Protein AF-A0A7J6Q1V1-F1 (afdb_monomer_lite)

Organism: Perkinsus olseni (NCBI:txid32597)

Foldseek 3Di:
DDWDWDADPNDIDTGDDDPQQLDDDQDPDPPPDGHDPVVSQVVLFVSLLVLVCVVCVPDDCVPPGDDDGRDRSQPPPVGDDDD

Radius of gyration: 15.2 Å; chains: 1; bounding box: 35×31×40 Å

pLDDT: mean 88.06, std 6.65, range [60.53, 98.12]

Sequence (83 aa):
DDSTWFIEDGEAHIILAKARKAELWPSCFEGQAQLDAFTQNELSKKLMLERFQEENPGFDFSGAEFNGSVPNAREFMDGVKYK

Structure (mmCIF, N/CA/C/O backbone):
data_AF-A0A7J6Q1V1-F1
#
_entry.id   AF-A0A7J6Q1V1-F1
#
loop_
_atom_site.group_PDB
_atom_site.id
_atom_site.type_symbol
_atom_site.label_atom_id
_atom_site.label_alt_id
_atom_site.label_comp_id
_atom_site.label_asym_id
_atom_site.label_entity_id
_atom_site.label_seq_id
_atom_site.pdbx_PDB_ins_code
_atom_site.Cartn_x
_atom_site.Cartn_y
_atom_site.Cartn_z
_atom_site.occupancy
_atom_site.B_iso_or_equiv
_atom_site.auth_seq_id
_atom_site.auth_comp_id
_at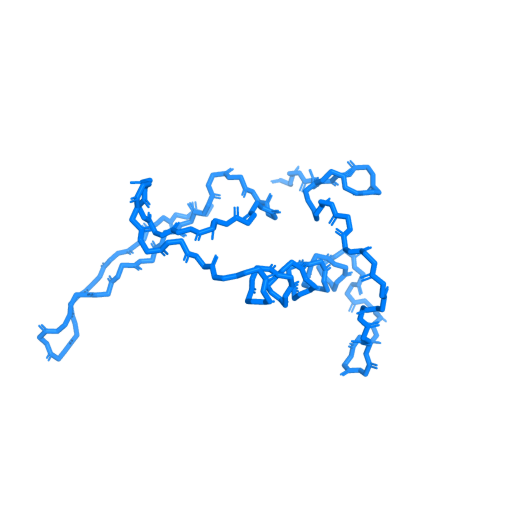om_site.auth_asym_id
_atom_site.auth_atom_id
_atom_site.pdbx_PDB_model_num
ATOM 1 N N . ASP A 1 1 ? -3.279 -12.538 -4.210 1.00 67.12 1 ASP A N 1
ATOM 2 C CA . ASP A 1 1 ? -3.081 -12.028 -2.845 1.00 67.12 1 ASP A CA 1
ATOM 3 C C . ASP A 1 1 ? -4.400 -12.079 -2.117 1.00 67.12 1 ASP A C 1
ATOM 5 O O . ASP A 1 1 ? -5.372 -11.512 -2.608 1.00 67.12 1 ASP A O 1
ATOM 9 N N . ASP A 1 2 ? -4.414 -12.790 -0.993 1.00 88.94 2 ASP A N 1
ATOM 10 C CA . ASP A 1 2 ? -5.621 -13.076 -0.225 1.00 88.94 2 ASP A CA 1
ATOM 11 C C . ASP A 1 2 ? -5.584 -12.312 1.100 1.00 88.94 2 ASP A C 1
ATOM 13 O O . ASP A 1 2 ? -4.548 -12.221 1.761 1.00 88.94 2 ASP A O 1
ATOM 17 N N . SER A 1 3 ? -6.726 -11.754 1.493 1.00 95.25 3 SER A N 1
ATOM 18 C CA . SER A 1 3 ? -6.903 -11.153 2.816 1.00 95.25 3 SER A CA 1
ATOM 19 C C . SER A 1 3 ? -7.044 -12.249 3.873 1.00 95.25 3 SER A C 1
ATOM 21 O O . SER A 1 3 ? -7.636 -13.295 3.619 1.00 95.25 3 SER A O 1
ATOM 23 N N . THR A 1 4 ? -6.526 -12.015 5.075 1.00 96.81 4 THR A N 1
ATOM 24 C CA . THR A 1 4 ? -6.555 -12.973 6.191 1.00 96.81 4 THR A CA 1
ATOM 25 C C . THR A 1 4 ? -6.856 -12.244 7.494 1.00 96.81 4 THR A C 1
ATOM 27 O O . THR A 1 4 ? -6.576 -11.055 7.634 1.00 96.81 4 THR A O 1
ATOM 30 N N . TRP A 1 5 ? -7.436 -12.950 8.458 1.00 97.50 5 TRP A N 1
ATOM 31 C CA . TRP A 1 5 ? -7.620 -12.453 9.815 1.00 97.50 5 TRP A CA 1
ATOM 32 C C . TRP A 1 5 ? -7.367 -13.573 10.823 1.00 97.50 5 TRP A C 1
ATOM 34 O O . TRP A 1 5 ? -7.521 -14.752 10.499 1.00 97.50 5 TRP A O 1
ATOM 44 N N . PHE A 1 6 ? -6.972 -13.205 12.036 1.00 97.50 6 PHE A N 1
ATOM 45 C CA . PHE A 1 6 ? -6.778 -14.129 13.150 1.00 97.50 6 PHE A CA 1
ATOM 46 C C . PHE A 1 6 ? -6.933 -13.393 14.484 1.00 97.50 6 PHE A C 1
ATOM 48 O O . PHE A 1 6 ? -6.983 -12.164 14.522 1.00 97.50 6 PHE A O 1
ATOM 55 N N . ILE A 1 7 ? -7.051 -14.151 15.573 1.00 98.12 7 ILE A N 1
ATOM 56 C CA . ILE A 1 7 ? -7.090 -13.616 16.936 1.00 98.12 7 ILE A CA 1
ATOM 57 C C . ILE A 1 7 ? -5.849 -14.119 17.665 1.00 98.12 7 ILE A C 1
ATOM 59 O O . ILE A 1 7 ? -5.611 -15.327 17.701 1.00 98.12 7 ILE A O 1
ATOM 63 N N . GLU A 1 8 ? -5.087 -13.202 18.246 1.00 97.88 8 GLU A N 1
ATOM 64 C CA . GLU A 1 8 ? -3.879 -13.472 19.026 1.00 97.88 8 GLU A CA 1
ATOM 65 C C . GLU A 1 8 ? -3.922 -12.602 20.286 1.00 97.88 8 GLU 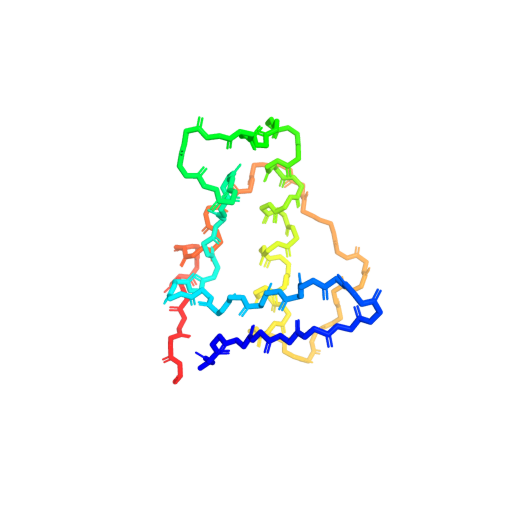A C 1
ATOM 67 O O . GLU A 1 8 ? -4.323 -11.447 20.220 1.00 97.88 8 GLU A O 1
ATOM 72 N N . ASP A 1 9 ? -3.638 -13.180 21.457 1.00 96.81 9 ASP A N 1
ATOM 73 C CA . ASP A 1 9 ? -3.656 -12.485 22.758 1.00 96.81 9 ASP A CA 1
ATOM 74 C C . ASP A 1 9 ? -4.936 -11.679 23.080 1.00 96.81 9 ASP A C 1
ATOM 76 O O . ASP A 1 9 ? -4.934 -10.736 23.869 1.00 96.81 9 ASP A O 1
ATOM 80 N N . GLY A 1 10 ? -6.074 -12.087 22.508 1.00 96.38 10 GLY A N 1
ATOM 81 C CA . GLY A 1 10 ? -7.358 -11.398 22.671 1.00 96.38 10 GLY A CA 1
ATOM 82 C C . GLY A 1 10 ? -7.554 -10.192 21.745 1.00 96.38 10 GLY A C 1
ATOM 83 O O . GLY A 1 10 ? -8.601 -9.548 21.814 1.00 96.38 10 GLY A O 1
ATOM 84 N N . GLU A 1 11 ? -6.604 -9.920 20.851 1.00 97.50 11 GLU A N 1
ATOM 85 C CA . GLU A 1 11 ? -6.684 -8.895 19.815 1.00 97.50 11 GLU A CA 1
ATOM 86 C C . GLU A 1 11 ? -7.002 -9.515 18.447 1.00 97.50 11 GLU A C 1
ATOM 88 O O . GLU A 1 11 ? -6.526 -10.592 18.087 1.00 97.50 11 GLU A O 1
ATOM 93 N N . ALA A 1 12 ? -7.850 -8.839 17.670 1.00 96.75 12 ALA A N 1
ATOM 94 C CA . ALA A 1 12 ? -8.176 -9.249 16.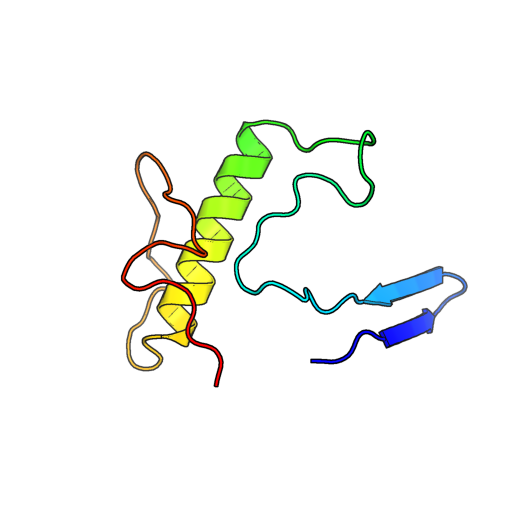310 1.00 96.75 12 ALA A CA 1
ATOM 95 C C . ALA A 1 12 ? -7.219 -8.577 15.318 1.00 96.75 12 ALA A C 1
ATOM 97 O O . ALA A 1 12 ? -7.230 -7.356 15.158 1.00 96.75 12 ALA A O 1
ATOM 98 N N . HIS A 1 13 ? -6.443 -9.385 14.603 1.00 96.88 13 HIS A N 1
ATOM 99 C CA . HIS A 1 13 ? -5.549 -8.936 13.544 1.00 96.88 13 HIS A CA 1
ATOM 100 C C . HIS A 1 13 ? -6.227 -9.131 12.190 1.00 96.88 13 HIS A C 1
ATOM 102 O O . HIS A 1 13 ? -6.643 -10.236 11.842 1.00 96.88 13 HIS A O 1
ATOM 108 N N . ILE A 1 14 ? -6.339 -8.052 11.412 1.00 96.25 14 ILE A N 1
ATOM 109 C CA . ILE A 1 14 ? -6.946 -8.058 10.077 1.00 96.25 14 ILE A CA 1
ATOM 110 C C . ILE A 1 14 ? -5.897 -7.598 9.068 1.00 96.25 14 ILE A C 1
ATOM 112 O O . ILE A 1 14 ? -5.361 -6.497 9.175 1.00 96.25 14 ILE A O 1
ATOM 116 N N . ILE A 1 15 ? -5.627 -8.434 8.068 1.00 95.25 15 ILE A N 1
ATOM 117 C CA . ILE A 1 15 ? -4.680 -8.171 6.985 1.00 95.25 15 ILE A CA 1
ATOM 118 C C . ILE A 1 15 ? -5.468 -8.146 5.679 1.00 95.25 15 ILE A C 1
ATOM 120 O O . ILE A 1 15 ? -6.040 -9.153 5.261 1.00 95.25 15 ILE A O 1
ATOM 124 N N . LEU A 1 16 ? -5.50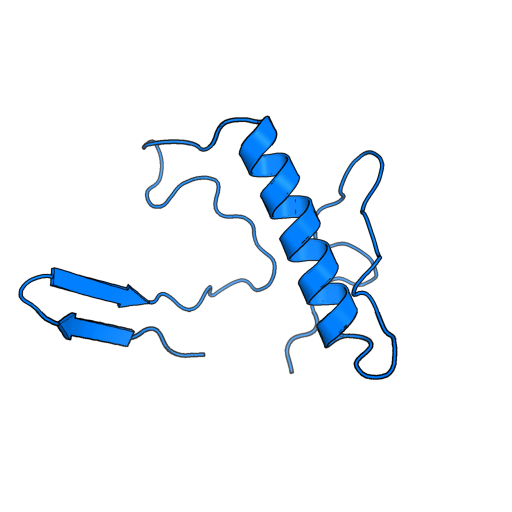3 -6.984 5.030 1.00 94.06 16 LEU A N 1
ATOM 125 C CA . LEU A 1 16 ? -6.224 -6.790 3.775 1.00 94.06 16 LEU A CA 1
ATOM 126 C C . LEU A 1 16 ? 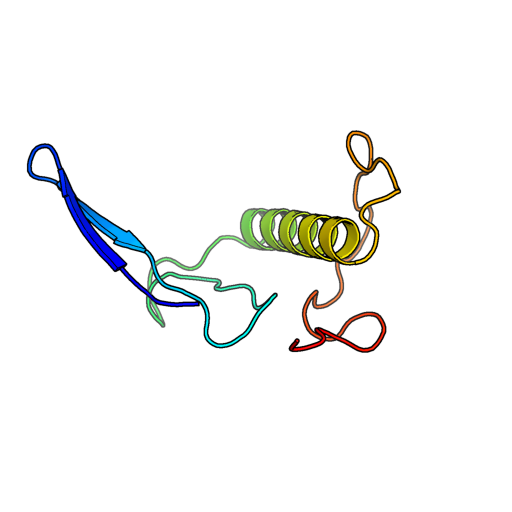-5.246 -6.718 2.604 1.00 94.06 16 LEU A C 1
ATOM 128 O O . LEU A 1 16 ? -4.396 -5.828 2.548 1.00 94.06 16 LEU A O 1
ATOM 132 N N . ALA A 1 17 ? -5.409 -7.618 1.636 1.00 92.44 17 ALA A N 1
ATOM 133 C CA . ALA A 1 17 ? -4.743 -7.497 0.349 1.00 92.44 17 ALA A CA 1
ATOM 134 C C . ALA A 1 17 ? -5.445 -6.410 -0.478 1.00 92.44 17 ALA A C 1
ATOM 136 O O . ALA A 1 17 ? -6.652 -6.474 -0.731 1.00 92.44 17 ALA A O 1
ATOM 137 N N . LYS A 1 18 ? -4.700 -5.386 -0.908 1.00 90.88 18 LYS A N 1
ATOM 138 C CA . LYS A 1 18 ? -5.264 -4.331 -1.757 1.00 90.88 18 LYS A CA 1
ATOM 139 C C . LYS A 1 18 ? -5.624 -4.909 -3.120 1.00 90.88 18 LYS A C 1
ATOM 141 O O . LYS A 1 18 ? -4.759 -5.413 -3.829 1.00 90.88 18 LYS A O 1
ATOM 146 N N . ALA A 1 19 ? -6.873 -4.718 -3.541 1.00 90.06 19 ALA A N 1
ATOM 147 C CA . ALA A 1 19 ? -7.293 -5.040 -4.907 1.00 90.06 19 ALA A CA 1
ATOM 148 C C . ALA A 1 19 ? -6.485 -4.251 -5.956 1.00 90.06 19 ALA A C 1
ATOM 150 O O . ALA A 1 19 ? -6.230 -4.720 -7.063 1.00 90.06 19 ALA A O 1
ATOM 151 N N . ARG A 1 20 ? -6.066 -3.033 -5.596 1.00 89.06 20 ARG A N 1
ATOM 152 C CA . ARG A 1 20 ? -5.263 -2.139 -6.424 1.00 89.06 20 ARG A CA 1
ATOM 153 C C . ARG A 1 20 ? -3.868 -1.995 -5.824 1.00 89.06 20 ARG A C 1
ATOM 155 O O . ARG A 1 20 ? -3.664 -1.284 -4.842 1.00 89.06 20 ARG A O 1
ATOM 162 N N . LYS A 1 21 ? -2.891 -2.656 -6.447 1.00 87.75 21 LYS A N 1
ATOM 163 C CA . LYS A 1 21 ? -1.472 -2.492 -6.107 1.00 87.75 21 LYS A CA 1
ATOM 164 C C . LYS A 1 21 ? -1.028 -1.031 -6.268 1.00 87.75 21 LYS A C 1
ATOM 166 O O . LYS A 1 21 ? -1.541 -0.317 -7.137 1.00 87.75 21 LYS A O 1
ATOM 171 N N . ALA A 1 22 ? -0.088 -0.626 -5.413 1.00 88.31 22 ALA A N 1
ATOM 172 C CA . ALA A 1 22 ? 0.476 0.722 -5.318 1.00 88.31 22 ALA A CA 1
ATOM 173 C C . ALA A 1 22 ? -0.548 1.869 -5.164 1.00 88.31 22 ALA A C 1
ATOM 175 O O . ALA A 1 22 ? -0.244 3.018 -5.470 1.00 88.3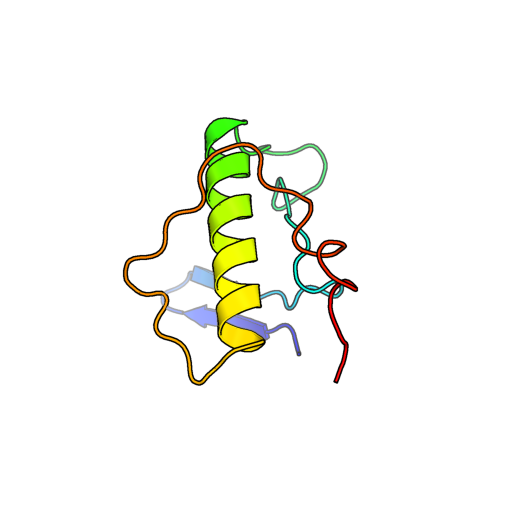1 22 ALA A O 1
ATOM 176 N N . GLU A 1 23 ? -1.757 1.583 -4.670 1.00 91.25 23 GLU A N 1
ATOM 177 C CA . GLU A 1 23 ? -2.733 2.614 -4.307 1.00 91.25 23 GLU A CA 1
ATOM 178 C C . GLU A 1 23 ? -2.529 3.043 -2.848 1.00 91.25 23 GLU A C 1
ATOM 180 O O . GLU A 1 23 ? -2.499 2.205 -1.941 1.00 91.25 23 GLU A O 1
ATOM 185 N N . LEU A 1 24 ? -2.392 4.347 -2.604 1.00 91.44 24 LEU A N 1
ATOM 186 C CA . LEU A 1 24 ? -2.378 4.900 -1.251 1.00 91.44 24 LEU A CA 1
ATOM 187 C C . LEU A 1 24 ? -3.805 4.898 -0.688 1.00 91.44 24 LEU A C 1
ATOM 189 O O . LEU A 1 24 ? -4.731 5.373 -1.340 1.00 91.44 24 LEU A O 1
ATOM 193 N N . TRP A 1 25 ? -3.978 4.395 0.534 1.00 92.50 25 TRP A N 1
ATOM 194 C CA . TRP A 1 25 ? -5.229 4.545 1.276 1.00 92.50 25 TRP A CA 1
ATOM 195 C C . TRP A 1 25 ? -5.042 5.671 2.296 1.00 92.50 25 TRP A C 1
ATOM 197 O O . TRP A 1 25 ? -4.242 5.501 3.217 1.00 92.50 25 TRP A O 1
ATOM 207 N N . PRO A 1 26 ? -5.720 6.824 2.138 1.00 90.31 26 PRO A N 1
ATOM 208 C CA . PRO A 1 26 ? -5.566 7.961 3.047 1.00 90.31 26 PRO A CA 1
ATOM 209 C C . PRO A 1 26 ? -6.233 7.724 4.408 1.00 90.31 26 PRO A C 1
ATOM 211 O O . PRO A 1 26 ? -6.056 8.522 5.320 1.00 90.31 26 PRO A O 1
ATOM 214 N N . SER A 1 27 ? -7.018 6.658 4.538 1.00 91.69 27 SER A N 1
ATOM 215 C CA . SER A 1 27 ? -7.692 6.231 5.757 1.00 91.69 27 SER A CA 1
ATOM 216 C C . SER A 1 27 ? -8.049 4.744 5.666 1.00 91.69 27 SER A C 1
ATOM 218 O O . SER A 1 27 ? -8.073 4.170 4.576 1.00 91.69 27 SER A O 1
ATOM 220 N N . CYS A 1 28 ? -8.334 4.113 6.809 1.00 90.06 28 CYS A N 1
ATOM 221 C CA . CYS A 1 28 ? -8.823 2.728 6.851 1.00 90.06 28 CYS A CA 1
ATOM 222 C C . CYS A 1 28 ? -10.286 2.630 6.381 1.00 90.06 28 CYS A C 1
ATOM 224 O O . CYS A 1 28 ? -10.641 1.743 5.610 1.00 90.06 28 CYS A O 1
ATOM 226 N N . PHE A 1 29 ? -11.117 3.587 6.806 1.00 91.75 29 PHE A N 1
ATOM 227 C CA . PHE A 1 29 ? -12.512 3.722 6.391 1.00 91.75 29 PHE A CA 1
ATOM 228 C C . PHE A 1 29 ? -12.736 5.067 5.707 1.00 91.75 29 PHE A C 1
ATOM 230 O O . PHE A 1 29 ? -12.091 6.069 6.034 1.00 91.75 29 PHE A O 1
ATOM 237 N N . GLU A 1 30 ? -13.666 5.110 4.760 1.00 89.44 30 GLU A N 1
ATOM 238 C CA . GLU A 1 30 ? -14.031 6.352 4.087 1.00 89.44 30 GLU A CA 1
ATOM 239 C C . GLU A 1 30 ? -14.623 7.355 5.093 1.00 89.44 30 GLU A C 1
ATOM 241 O O . GLU A 1 30 ? -15.427 7.003 5.954 1.00 89.44 30 GLU A O 1
ATOM 246 N N . GLY A 1 31 ? -14.187 8.614 5.013 1.00 88.31 31 GLY A N 1
ATOM 247 C CA . GLY A 1 31 ? -14.686 9.692 5.874 1.00 88.31 31 GLY A CA 1
ATOM 248 C C . GLY A 1 31 ? -14.199 9.667 7.329 1.00 88.31 31 GLY A C 1
ATOM 249 O O . GLY A 1 31 ? -14.619 10.519 8.110 1.00 88.31 31 GLY A O 1
ATOM 250 N N . GLN A 1 32 ? -13.308 8.745 7.710 1.00 89.50 32 GLN A N 1
ATOM 251 C CA . GLN A 1 32 ? -12.774 8.643 9.073 1.00 89.50 32 GLN A CA 1
ATOM 252 C C . GLN A 1 32 ? -11.254 8.772 9.098 1.00 89.50 32 GLN A C 1
ATOM 254 O O . GLN A 1 32 ? -10.585 8.219 8.236 1.00 89.50 32 GLN A O 1
ATOM 259 N N . ALA A 1 33 ? -10.721 9.455 10.119 1.00 86.75 33 ALA A N 1
ATOM 260 C CA . ALA A 1 33 ? -9.293 9.483 10.462 1.00 86.75 33 ALA A CA 1
ATOM 261 C C . ALA A 1 33 ? -8.359 9.601 9.240 1.00 86.75 33 ALA A C 1
ATOM 263 O O . ALA A 1 33 ? -7.470 8.773 9.041 1.00 86.75 33 ALA A O 1
ATOM 264 N N . GLN A 1 34 ? -8.596 10.613 8.399 1.00 90.56 34 GLN A N 1
ATOM 265 C CA . GLN A 1 34 ? -7.714 10.879 7.268 1.00 90.56 34 GLN A CA 1
ATOM 266 C C . GLN A 1 34 ? -6.311 11.203 7.771 1.00 90.56 34 GLN A C 1
ATOM 268 O O . GLN A 1 34 ? -6.136 11.993 8.700 1.00 90.56 34 GLN A O 1
ATOM 273 N N . LEU A 1 35 ? -5.320 10.592 7.132 1.00 90.06 35 LEU A N 1
ATOM 274 C CA . LEU A 1 35 ? -3.919 10.904 7.349 1.00 90.06 35 LEU A CA 1
ATOM 275 C C . LEU A 1 35 ? -3.667 12.383 7.054 1.00 90.06 35 LEU A C 1
ATOM 277 O O . LEU A 1 35 ? -4.222 12.942 6.105 1.00 90.06 35 LEU A O 1
ATOM 281 N N . ASP A 1 36 ? -2.799 13.016 7.833 1.00 92.50 36 ASP A N 1
ATOM 282 C CA . ASP A 1 36 ? -2.353 14.371 7.540 1.00 92.50 36 ASP A CA 1
ATOM 283 C C . ASP A 1 36 ? -1.482 14.404 6.269 1.00 92.50 36 ASP A C 1
ATOM 285 O O . ASP A 1 36 ? -0.938 13.390 5.821 1.00 92.50 36 ASP A O 1
ATOM 289 N N . ALA A 1 37 ? -1.341 15.588 5.673 1.00 89.50 37 ALA A N 1
ATOM 290 C CA . ALA A 1 37 ? -0.645 15.751 4.398 1.00 89.50 37 ALA A CA 1
ATOM 291 C C . ALA A 1 37 ? 0.837 15.334 4.447 1.00 89.50 37 ALA A C 1
ATOM 293 O O . ALA A 1 37 ? 1.374 14.876 3.437 1.00 89.50 37 ALA A O 1
ATOM 294 N N . PHE A 1 38 ? 1.498 15.471 5.601 1.00 90.94 38 PHE A N 1
ATOM 295 C CA . PHE A 1 38 ? 2.889 15.059 5.756 1.00 90.94 38 PHE A CA 1
ATOM 296 C C . PHE A 1 38 ? 2.991 13.531 5.770 1.00 90.94 38 PHE A C 1
ATOM 298 O O . PHE A 1 38 ? 3.746 12.964 4.980 1.00 90.94 38 PHE A O 1
ATOM 305 N N . THR A 1 39 ? 2.155 12.857 6.562 1.00 91.06 39 THR A N 1
ATOM 306 C CA . THR A 1 39 ? 2.110 11.386 6.598 1.00 91.06 39 THR A CA 1
ATOM 307 C C . THR A 1 39 ? 1.730 10.782 5.244 1.00 91.06 39 THR A C 1
ATOM 309 O O . THR A 1 39 ? 2.336 9.801 4.811 1.00 91.06 39 THR A O 1
ATOM 312 N N . GLN A 1 40 ? 0.773 11.379 4.523 1.00 90.56 40 GLN A N 1
ATOM 313 C CA . GLN A 1 40 ? 0.418 10.931 3.169 1.00 90.56 40 GLN A CA 1
ATOM 314 C C . GLN A 1 40 ? 1.598 11.030 2.194 1.00 90.56 40 GLN A C 1
ATOM 316 O O . GLN A 1 40 ? 1.798 10.129 1.374 1.00 90.56 40 GLN A O 1
ATOM 321 N N . ASN A 1 41 ? 2.385 12.104 2.281 1.00 89.94 41 ASN A N 1
ATOM 322 C CA . ASN A 1 41 ? 3.561 12.288 1.437 1.00 89.94 41 ASN A CA 1
ATOM 323 C C . ASN A 1 41 ? 4.634 11.232 1.743 1.00 89.94 41 ASN A C 1
ATOM 325 O O . ASN A 1 41 ? 5.114 10.563 0.831 1.00 89.94 41 ASN A O 1
ATOM 329 N N . GLU A 1 42 ? 4.950 11.008 3.020 1.00 90.62 42 GLU A N 1
ATOM 330 C CA . GLU A 1 42 ? 5.934 9.999 3.435 1.00 90.62 42 GLU A CA 1
ATOM 331 C C . GLU A 1 42 ? 5.532 8.580 3.004 1.00 90.62 42 GLU A C 1
ATOM 333 O O . GLU A 1 42 ? 6.347 7.836 2.452 1.00 90.62 42 GLU A O 1
ATOM 338 N N . LEU A 1 43 ? 4.254 8.216 3.155 1.00 91.12 43 LEU A N 1
ATOM 339 C CA . LEU A 1 43 ? 3.754 6.929 2.669 1.00 91.12 43 LEU A CA 1
ATOM 340 C C . LEU A 1 43 ? 3.813 6.817 1.144 1.00 91.12 43 LEU A C 1
ATOM 342 O O . LEU A 1 43 ? 4.123 5.744 0.631 1.00 91.12 43 LEU A O 1
ATOM 346 N N . SER A 1 44 ? 3.555 7.906 0.418 1.00 90.88 44 SER A N 1
ATOM 347 C CA . SER A 1 44 ? 3.683 7.925 -1.043 1.00 90.88 44 SER A CA 1
ATOM 348 C C . SER A 1 44 ? 5.127 7.672 -1.476 1.00 90.88 44 SER A C 1
ATOM 350 O O . SER A 1 44 ? 5.354 6.861 -2.375 1.00 90.88 44 SER A O 1
ATOM 352 N N . LYS A 1 45 ? 6.112 8.300 -0.811 1.00 90.88 45 LYS A N 1
ATOM 353 C CA . LYS A 1 45 ? 7.546 8.056 -1.065 1.00 90.88 45 LYS A CA 1
ATOM 354 C C . LYS A 1 45 ? 7.909 6.598 -0.826 1.00 90.88 45 LYS A C 1
ATOM 356 O O . LYS A 1 45 ? 8.531 5.973 -1.682 1.00 90.88 45 LYS A O 1
ATOM 361 N N . LYS A 1 46 ? 7.495 6.055 0.323 1.00 90.12 46 LYS A N 1
ATOM 362 C CA . LYS A 1 46 ? 7.771 4.666 0.697 1.00 90.12 46 LYS A CA 1
ATOM 363 C C . LYS A 1 46 ? 7.178 3.688 -0.316 1.00 90.12 46 LYS A C 1
ATOM 365 O O . LYS A 1 46 ? 7.882 2.806 -0.792 1.00 90.12 46 LYS A O 1
ATOM 370 N N . LEU A 1 47 ? 5.920 3.897 -0.699 1.00 91.19 47 LEU A N 1
ATOM 371 C CA . LEU A 1 47 ? 5.224 3.063 -1.678 1.00 91.19 47 LEU A CA 1
ATOM 372 C C . LEU A 1 47 ? 5.909 3.087 -3.048 1.00 91.19 47 LEU A C 1
ATOM 374 O O . LEU A 1 47 ? 6.008 2.065 -3.723 1.00 91.19 47 LEU A O 1
ATOM 378 N N . MET A 1 48 ? 6.392 4.259 -3.460 1.00 89.75 48 MET A N 1
ATOM 379 C CA . MET A 1 48 ? 7.135 4.407 -4.703 1.00 89.75 48 MET A CA 1
ATOM 380 C C . MET A 1 48 ? 8.475 3.667 -4.641 1.00 89.75 48 MET A C 1
ATOM 382 O O . MET A 1 48 ? 8.800 2.932 -5.569 1.00 89.75 48 MET A O 1
ATOM 386 N N . LEU A 1 49 ? 9.217 3.801 -3.540 1.00 89.50 49 LEU A N 1
ATOM 387 C CA . LEU A 1 49 ? 10.489 3.108 -3.336 1.00 89.50 49 LEU A CA 1
ATOM 388 C C . LEU A 1 49 ? 10.322 1.580 -3.353 1.00 89.50 49 LEU A C 1
ATOM 390 O O . LEU A 1 49 ? 11.073 0.898 -4.047 1.00 89.50 49 LEU A O 1
ATOM 394 N N . GLU A 1 50 ? 9.313 1.056 -2.653 1.00 88.06 50 GLU A N 1
ATOM 395 C CA . GLU A 1 50 ? 8.980 -0.376 -2.644 1.00 88.06 50 GLU A CA 1
ATOM 396 C C . GLU A 1 50 ? 8.699 -0.895 -4.061 1.00 88.06 50 GLU A C 1
ATOM 398 O O . GLU A 1 50 ? 9.231 -1.930 -4.464 1.00 88.06 50 GLU A O 1
ATOM 403 N N . ARG A 1 51 ? 7.937 -0.140 -4.862 1.00 87.81 51 ARG A N 1
ATOM 404 C CA . ARG A 1 51 ? 7.657 -0.498 -6.259 1.00 87.81 51 ARG A CA 1
ATOM 405 C C . ARG A 1 51 ? 8.931 -0.555 -7.105 1.00 87.81 51 ARG A C 1
ATOM 407 O O . ARG A 1 51 ? 9.122 -1.498 -7.868 1.00 87.81 51 ARG A O 1
ATOM 414 N N . PHE A 1 52 ? 9.813 0.435 -6.964 1.00 87.44 52 PHE A N 1
ATOM 415 C CA . PHE A 1 52 ? 11.082 0.475 -7.696 1.00 87.44 52 PHE A CA 1
ATOM 416 C C . PHE A 1 52 ? 11.997 -0.698 -7.348 1.00 87.44 52 PHE A C 1
ATOM 418 O O . PHE A 1 52 ? 12.648 -1.243 -8.243 1.00 87.44 52 PHE A O 1
ATOM 425 N N . GLN A 1 53 ? 12.019 -1.097 -6.076 1.00 88.56 53 GLN A N 1
ATOM 426 C CA . GLN A 1 53 ? 12.749 -2.273 -5.610 1.00 88.56 53 GLN A CA 1
ATOM 427 C C . GLN A 1 53 ? 12.177 -3.563 -6.212 1.00 88.56 53 GLN A C 1
ATOM 429 O O . GLN A 1 53 ? 12.940 -4.385 -6.716 1.00 88.56 53 GLN A O 1
ATOM 434 N N . GLU A 1 54 ? 10.848 -3.725 -6.224 1.00 86.88 54 GLU A N 1
ATOM 435 C CA . GLU A 1 54 ? 10.187 -4.895 -6.825 1.00 86.88 54 GLU A CA 1
ATOM 436 C C . GLU A 1 54 ? 10.451 -4.991 -8.341 1.00 86.88 54 GLU A C 1
ATOM 438 O O . GLU A 1 54 ? 10.663 -6.081 -8.877 1.00 86.88 54 GLU A O 1
ATOM 443 N N . GLU A 1 55 ? 10.488 -3.850 -9.036 1.00 85.69 55 GLU A N 1
ATOM 444 C CA . GLU A 1 55 ? 10.779 -3.777 -10.473 1.00 85.69 55 GLU A CA 1
ATOM 445 C C . GLU A 1 55 ? 12.267 -3.996 -10.805 1.00 85.69 55 GLU A C 1
ATOM 447 O O . GLU A 1 55 ? 12.582 -4.457 -11.904 1.00 85.69 55 GLU A O 1
ATOM 452 N N . ASN A 1 56 ? 13.185 -3.707 -9.873 1.00 88.00 56 ASN A N 1
ATOM 453 C CA . ASN A 1 56 ? 14.634 -3.739 -10.100 1.00 88.00 56 ASN A CA 1
ATOM 454 C C . ASN A 1 56 ? 15.377 -4.510 -8.986 1.00 88.00 56 ASN A C 1
ATOM 456 O O . ASN A 1 56 ? 16.179 -3.921 -8.259 1.00 88.00 56 ASN A O 1
ATOM 460 N N . PRO A 1 57 ? 15.195 -5.840 -8.875 1.00 86.31 57 PRO A N 1
ATOM 461 C CA . PRO A 1 57 ? 15.732 -6.644 -7.767 1.00 86.31 57 PRO A CA 1
ATOM 462 C C . PRO A 1 57 ? 17.270 -6.714 -7.699 1.00 86.31 57 PRO A C 1
ATOM 464 O O . PRO A 1 57 ? 17.819 -7.179 -6.706 1.00 86.31 57 PRO A O 1
ATOM 467 N N . GLY A 1 58 ? 17.979 -6.293 -8.752 1.00 87.62 58 GLY A N 1
ATOM 468 C CA . GLY A 1 58 ? 19.446 -6.266 -8.807 1.00 87.62 58 GLY A CA 1
ATOM 469 C C . GLY A 1 58 ? 20.078 -4.933 -8.397 1.00 87.62 58 GLY A C 1
ATOM 470 O O . GLY A 1 58 ? 21.294 -4.789 -8.511 1.00 87.62 58 GLY A O 1
ATOM 471 N N . PHE A 1 59 ? 19.275 -3.953 -7.981 1.00 86.75 59 PHE A N 1
ATOM 472 C CA . PHE A 1 59 ? 19.741 -2.619 -7.623 1.00 86.75 59 PHE A CA 1
ATOM 473 C C . PHE A 1 59 ? 19.566 -2.376 -6.119 1.00 86.75 59 PHE A C 1
ATOM 475 O O . PHE A 1 59 ? 18.543 -2.738 -5.541 1.00 86.75 59 PHE A O 1
ATOM 482 N N . ASP A 1 60 ? 20.569 -1.772 -5.480 1.00 85.19 60 ASP A N 1
ATOM 483 C CA . ASP A 1 60 ? 20.519 -1.430 -4.057 1.00 85.19 60 ASP A CA 1
ATOM 484 C C . ASP A 1 60 ? 19.913 -0.034 -3.869 1.00 85.19 60 ASP A C 1
ATOM 486 O O . ASP A 1 60 ? 20.467 0.971 -4.316 1.00 85.19 60 ASP A O 1
ATOM 490 N N . PHE A 1 61 ? 18.763 0.018 -3.199 1.00 83.56 61 PHE A N 1
ATOM 491 C CA . PHE A 1 61 ? 18.035 1.250 -2.889 1.00 83.56 61 PHE A CA 1
ATOM 492 C C . PHE A 1 61 ? 18.075 1.608 -1.395 1.00 83.56 61 PHE A C 1
ATOM 494 O O . PHE A 1 61 ? 17.321 2.475 -0.958 1.00 83.56 61 PHE A O 1
ATOM 501 N N . SER A 1 62 ? 18.928 0.961 -0.595 1.00 83.06 62 SER A N 1
ATOM 502 C CA . SER A 1 62 ? 18.991 1.166 0.861 1.00 83.06 62 SER A CA 1
ATOM 503 C C . SER A 1 62 ? 19.329 2.605 1.284 1.00 83.06 62 SER A C 1
ATOM 505 O O . SER A 1 62 ? 18.899 3.040 2.348 1.00 83.06 62 SER A O 1
ATOM 507 N N . GLY A 1 63 ? 20.054 3.356 0.449 1.00 83.31 63 GLY A N 1
ATOM 508 C CA . GLY A 1 63 ? 20.375 4.775 0.658 1.00 83.31 63 GLY A CA 1
ATOM 509 C C . GLY A 1 63 ? 19.586 5.747 -0.224 1.00 83.31 63 GLY A C 1
ATOM 510 O O . GLY A 1 63 ? 19.976 6.908 -0.342 1.00 83.31 63 GLY A O 1
ATOM 511 N N . ALA A 1 64 ? 18.537 5.284 -0.909 1.00 84.38 64 ALA A N 1
ATOM 512 C CA . ALA A 1 64 ? 17.779 6.116 -1.834 1.00 84.38 64 ALA A CA 1
ATOM 513 C C . ALA A 1 64 ? 16.692 6.913 -1.101 1.00 84.38 64 ALA A C 1
ATOM 515 O O . ALA A 1 64 ? 15.853 6.353 -0.399 1.00 84.38 64 ALA A O 1
ATOM 516 N N . GLU A 1 65 ? 16.668 8.225 -1.330 1.00 81.44 65 GLU A N 1
ATOM 517 C CA . GLU A 1 65 ? 15.614 9.113 -0.848 1.00 81.44 65 GLU A CA 1
ATOM 518 C C . GLU A 1 65 ? 14.862 9.739 -2.018 1.00 81.44 65 GLU A C 1
ATOM 520 O O . GLU A 1 65 ? 15.451 10.163 -3.016 1.00 81.44 65 GLU A O 1
ATOM 525 N N . PHE A 1 66 ? 13.542 9.835 -1.876 1.00 78.06 66 PHE A N 1
ATOM 526 C CA . PHE A 1 66 ? 12.709 10.537 -2.839 1.00 78.06 66 PHE A CA 1
ATOM 527 C C . PHE A 1 66 ? 12.648 12.025 -2.474 1.00 78.06 66 PHE A C 1
ATOM 529 O O . PHE A 1 66 ? 12.097 12.396 -1.432 1.00 78.06 66 PHE A O 1
ATOM 536 N N . ASN A 1 67 ? 13.207 12.883 -3.330 1.00 78.56 67 ASN A N 1
ATOM 537 C CA . ASN A 1 67 ? 13.157 14.334 -3.172 1.00 78.56 67 ASN A CA 1
ATOM 538 C C . ASN A 1 67 ? 12.128 14.966 -4.129 1.00 78.56 67 ASN A C 1
ATOM 540 O O . ASN A 1 67 ? 11.896 14.492 -5.238 1.00 78.56 67 ASN A O 1
ATOM 544 N N . GLY A 1 68 ? 11.470 16.037 -3.678 1.00 78.69 68 GLY A N 1
ATOM 545 C CA . GLY A 1 68 ? 10.443 16.734 -4.459 1.00 78.69 68 GLY A CA 1
ATOM 546 C C . GLY A 1 68 ? 9.051 16.092 -4.403 1.00 78.69 68 GLY A C 1
ATOM 547 O O . GLY A 1 68 ? 8.694 15.413 -3.440 1.00 78.69 68 GLY A O 1
ATOM 548 N N . SER A 1 69 ? 8.235 16.383 -5.418 1.00 78.75 69 SER A N 1
ATOM 549 C CA . SER A 1 69 ? 6.853 15.904 -5.503 1.00 78.75 69 SER A CA 1
ATOM 550 C C . SER A 1 69 ? 6.814 14.440 -5.927 1.00 78.75 69 SER A C 1
ATOM 552 O O . SER A 1 69 ? 7.323 14.084 -6.989 1.00 78.75 69 SER A O 1
ATOM 554 N N . VAL A 1 70 ? 6.168 13.604 -5.118 1.00 83.44 70 VAL A N 1
ATOM 555 C CA . VAL A 1 70 ? 5.998 12.178 -5.407 1.00 83.44 70 VAL A CA 1
ATOM 556 C C . VAL A 1 70 ? 4.824 12.001 -6.374 1.00 83.44 70 VAL A C 1
ATOM 558 O O . VAL A 1 70 ? 3.699 12.371 -6.026 1.00 83.44 70 VAL A O 1
ATOM 561 N N . PRO A 1 71 ? 5.039 11.474 -7.591 1.00 85.12 71 PRO A N 1
ATOM 562 C CA . PRO A 1 71 ? 3.944 11.149 -8.494 1.00 85.12 71 PRO A CA 1
ATOM 563 C C . PRO A 1 71 ? 3.152 9.942 -7.978 1.00 85.12 71 PRO A C 1
ATOM 565 O O . PRO A 1 71 ? 3.586 9.209 -7.091 1.00 85.12 71 PRO A O 1
ATOM 568 N N . ASN A 1 72 ? 1.979 9.697 -8.562 1.00 85.56 72 ASN A N 1
ATOM 569 C CA . ASN A 1 72 ? 1.170 8.541 -8.195 1.00 85.56 72 ASN A CA 1
ATOM 570 C C . ASN A 1 72 ? 1.923 7.231 -8.507 1.00 85.56 72 ASN A C 1
ATOM 572 O O . ASN A 1 72 ? 2.130 6.885 -9.674 1.00 85.56 72 ASN A O 1
ATOM 576 N N . ALA A 1 73 ? 2.292 6.484 -7.460 1.00 85.94 73 ALA A N 1
ATOM 577 C CA . ALA A 1 73 ? 3.060 5.244 -7.561 1.00 85.94 73 ALA A CA 1
ATOM 578 C C . ALA A 1 73 ? 2.362 4.155 -8.392 1.00 85.94 73 ALA A C 1
ATOM 580 O O . ALA A 1 73 ? 3.024 3.243 -8.878 1.00 85.94 73 ALA A O 1
ATOM 581 N N . ARG A 1 74 ? 1.047 4.235 -8.602 1.00 85.75 74 ARG A N 1
ATOM 582 C CA . ARG A 1 74 ? 0.307 3.289 -9.440 1.00 85.75 74 ARG A CA 1
ATOM 583 C C . ARG A 1 74 ? 0.434 3.574 -10.934 1.00 85.75 74 ARG A C 1
ATOM 585 O O . ARG A 1 74 ? 0.413 2.636 -11.724 1.00 85.75 74 ARG A O 1
ATOM 592 N N . GLU A 1 75 ? 0.520 4.845 -11.312 1.00 85.75 75 GLU A N 1
ATOM 593 C CA . GLU A 1 75 ? 0.436 5.310 -12.707 1.00 85.75 75 GLU A CA 1
ATOM 594 C C . GLU A 1 75 ? 1.801 5.695 -13.287 1.00 85.75 75 GLU A C 1
ATOM 596 O O . GLU A 1 75 ? 1.979 5.756 -14.501 1.00 85.75 75 GLU A O 1
ATOM 601 N N . PHE A 1 76 ? 2.782 5.955 -12.426 1.00 84.94 76 PHE A N 1
ATOM 602 C CA . PHE A 1 76 ? 4.109 6.388 -12.842 1.00 84.94 76 PHE A CA 1
ATOM 603 C C . PHE A 1 76 ? 4.836 5.329 -13.693 1.00 84.94 76 PHE A C 1
ATOM 605 O O . PHE A 1 76 ? 4.684 4.141 -13.433 1.00 84.94 76 PHE A O 1
ATOM 612 N N . MET A 1 77 ? 5.641 5.742 -14.682 1.00 79.81 77 MET A N 1
ATOM 613 C CA . MET A 1 77 ? 6.473 4.869 -15.540 1.00 79.81 77 MET A CA 1
ATOM 614 C C . MET A 1 77 ? 5.773 3.575 -15.996 1.00 79.81 77 MET A C 1
ATOM 616 O O . MET A 1 77 ? 6.117 2.495 -15.529 1.00 79.81 77 MET A O 1
ATOM 620 N N . ASP A 1 78 ? 4.788 3.698 -16.895 1.00 81.12 78 ASP A N 1
ATOM 621 C CA . ASP A 1 78 ? 3.984 2.581 -17.450 1.00 81.12 78 ASP A CA 1
ATOM 622 C C . ASP A 1 78 ? 3.027 1.910 -16.438 1.00 81.12 78 ASP A C 1
ATOM 624 O O . ASP A 1 78 ? 2.266 1.006 -16.778 1.00 81.12 78 ASP A O 1
ATOM 628 N N . GLY A 1 79 ? 3.015 2.406 -15.199 1.00 82.69 79 GLY A N 1
ATOM 629 C CA . GLY A 1 79 ? 2.138 1.962 -14.129 1.00 82.69 79 GLY A CA 1
ATOM 630 C C . GLY A 1 79 ? 2.436 0.554 -13.614 1.00 82.69 79 GLY A C 1
ATOM 631 O O . GLY A 1 79 ? 3.400 -0.105 -14.001 1.00 82.69 79 GLY A O 1
ATOM 632 N N . VAL A 1 80 ? 1.601 0.087 -12.686 1.00 82.81 80 VAL A N 1
ATOM 633 C CA . VAL A 1 80 ? 1.776 -1.239 -12.078 1.00 82.81 80 VAL A CA 1
ATOM 634 C C . VAL A 1 80 ? 1.439 -2.344 -13.070 1.00 82.81 80 VAL A C 1
ATOM 636 O O . VAL A 1 80 ? 0.315 -2.434 -13.570 1.00 82.81 80 VAL A O 1
ATOM 639 N N . LYS A 1 81 ? 2.395 -3.252 -13.268 1.00 78.38 81 LYS A N 1
ATOM 640 C CA . LYS A 1 81 ? 2.204 -4.475 -14.049 1.00 78.38 81 LYS A CA 1
ATOM 641 C C . LYS A 1 81 ? 1.599 -5.560 -13.163 1.00 78.38 81 LYS A C 1
ATOM 643 O O . LYS A 1 81 ? 2.150 -5.903 -12.119 1.00 78.38 81 LYS A O 1
ATOM 648 N N . TYR A 1 82 ? 0.464 -6.108 -13.580 1.00 69.12 82 TYR A N 1
ATOM 649 C CA . TYR A 1 82 ? -0.104 -7.304 -12.963 1.00 69.12 82 TYR A CA 1
ATOM 650 C C . TYR A 1 82 ? 0.565 -8.512 -13.615 1.00 69.12 82 TYR A C 1
ATOM 652 O O . TYR A 1 82 ? 0.479 -8.673 -14.832 1.00 69.12 82 TYR A O 1
ATOM 660 N N . LYS A 1 83 ? 1.296 -9.294 -12.820 1.00 60.53 83 LYS A N 1
ATOM 661 C CA . LYS A 1 83 ? 1.754 -10.628 -13.214 1.00 60.53 83 LYS A CA 1
ATOM 662 C C . LYS A 1 83 ? 0.662 -11.644 -12.922 1.00 60.53 83 LYS A C 1
ATOM 664 O O . LYS A 1 83 ? -0.021 -11.456 -11.889 1.00 60.53 83 LYS A O 1
#

InterPro domains:
  IPR008978 HSP20-like chaperone [SSF49764] (1-65)
  IPR037898 NudC family [PTHR12356] (1-71)

Secondary structure (DSSP, 8-state):
---EEEEETTEEEEE---SSTT---S-SSTTSSPPPHHHHHHHHHHHHHHHHHHH-TTS--TT----SPPP-TTTSTT-PPP-